Protein AF-A0AAN5CLU7-F1 (afdb_monomer_lite)

Radius of gyration: 22.2 Å; chains: 1; bounding box: 54×40×62 Å

Secondary structure (DSSP, 8-state):
--HHHHHHHHHHHHHHHHHHHHHHGGGTSPPHHHHHHHHHHHHHHH---S--------SS-TTTTTT--HHHHIIIIIIHHHHHHHHHHHHHHHHHHHHHHHHGGGS-HHHHHHHHHHHHHHHHHHHHHHHHHHHHHHHHHHHHHH----HHHHHHHHHHHHT-TTT-

InterPro domains:
  IPR019428 7TM GPCR, serpentine receptor class r (Str) [PF10326] (3-167)

Foldseek 3Di:
DDPVVVVCVVVVVVVVVVVVCVVCVLLFDFDPQVQVVQQVVCCVVVVDPDDDGDTGADPPCCVNRVNRHCVVVLVPVQVVVLVVLCVVVVVVLVVLVVVLVVVPPPDDPVVNVVVVVVSVVVCCVSVVLNVLVVLLSVLVSCCSVVVDDCVVVVVVSVVSCVVRPVND

pLDDT: mean 87.33, std 6.12, range [52.91, 96.38]

Structure (mmCIF, N/CA/C/O backbone):
data_AF-A0AAN5CLU7-F1
#
_entry.id   AF-A0AAN5CLU7-F1
#
loop_
_atom_site.group_PDB
_atom_site.id
_atom_site.type_symbol
_atom_site.label_atom_id
_atom_site.label_alt_id
_atom_site.label_comp_id
_atom_site.label_asym_id
_atom_site.label_entity_id
_atom_site.label_seq_id
_atom_site.pdbx_PDB_ins_code
_atom_site.Cartn_x
_atom_site.Cartn_y
_atom_site.Cartn_z
_atom_site.occupancy
_atom_site.B_iso_or_equiv
_atom_site.auth_seq_id
_atom_site.auth_comp_id
_atom_site.auth_asym_id
_atom_site.auth_atom_id
_atom_site.pdbx_PDB_model_num
ATOM 1 N N . TRP A 1 1 ? -16.741 -20.132 21.528 1.00 80.88 1 TRP A N 1
ATOM 2 C CA . TRP A 1 1 ? -16.008 -20.620 20.335 1.00 80.88 1 TRP A CA 1
ATOM 3 C C . TRP A 1 1 ? -14.852 -21.494 20.792 1.00 80.88 1 TRP A C 1
ATOM 5 O O . TRP A 1 1 ? -14.206 -21.100 21.756 1.00 80.88 1 TRP A O 1
ATOM 15 N N . SER A 1 2 ? -14.600 -22.648 20.161 1.00 96.38 2 SER A N 1
ATOM 16 C CA . SER A 1 2 ? -13.451 -23.493 20.528 1.00 96.38 2 SER A CA 1
ATOM 17 C C . SER A 1 2 ? -12.128 -22.813 20.156 1.00 96.38 2 SER A C 1
ATOM 19 O O . SER A 1 2 ? -12.084 -22.014 19.217 1.00 96.38 2 SER A O 1
ATOM 21 N N . ASN A 1 3 ? -11.051 -23.126 20.881 1.00 95.31 3 ASN A N 1
ATOM 22 C CA . ASN A 1 3 ? -9.724 -22.554 20.624 1.00 95.31 3 ASN A CA 1
ATOM 23 C C . ASN A 1 3 ? -9.247 -22.834 19.190 1.00 95.31 3 ASN A C 1
ATOM 25 O O . ASN A 1 3 ? -8.706 -21.940 18.546 1.00 95.31 3 ASN A O 1
ATOM 29 N N . SER A 1 4 ? -9.563 -24.009 18.639 1.00 92.94 4 SER A N 1
ATOM 30 C CA . SER A 1 4 ? -9.263 -24.353 17.244 1.00 92.94 4 SER A CA 1
ATOM 31 C C . SER A 1 4 ? -9.967 -23.431 16.244 1.00 92.94 4 SER A C 1
ATOM 33 O O . SER A 1 4 ? -9.352 -23.005 15.275 1.00 92.94 4 SER A O 1
ATOM 35 N N . LYS A 1 5 ? -11.234 -23.057 16.488 1.00 94.19 5 LYS A N 1
ATOM 36 C CA . LYS A 1 5 ? -11.971 -22.134 15.603 1.00 94.19 5 LYS A CA 1
ATOM 37 C C . LYS A 1 5 ? -11.370 -20.730 15.620 1.00 94.19 5 LYS A C 1
ATOM 39 O O . LYS A 1 5 ? -11.241 -20.120 14.565 1.00 94.19 5 LYS A O 1
ATOM 44 N N . LYS A 1 6 ? -10.967 -20.244 16.801 1.00 91.00 6 LYS A N 1
ATOM 45 C CA . LYS A 1 6 ? -10.264 -18.957 16.938 1.00 91.00 6 LYS A CA 1
ATOM 46 C C . LYS A 1 6 ? -8.965 -18.962 16.134 1.00 91.00 6 LYS A C 1
ATOM 48 O O . LYS A 1 6 ? -8.740 -18.045 15.358 1.00 91.00 6 LYS A O 1
ATOM 53 N N . LEU A 1 7 ? -8.168 -20.022 16.279 1.00 93.38 7 LEU A N 1
ATOM 54 C CA . LEU A 1 7 ? -6.884 -20.157 15.596 1.00 93.38 7 LEU A CA 1
ATOM 55 C C . LEU A 1 7 ? -7.063 -20.175 14.073 1.00 93.38 7 LEU A C 1
ATOM 57 O O . LEU A 1 7 ? -6.453 -19.367 13.383 1.00 93.38 7 LEU A O 1
ATOM 61 N N . VAL A 1 8 ? -7.967 -21.010 13.552 1.00 94.81 8 VAL A N 1
ATOM 62 C CA . VAL A 1 8 ? -8.244 -21.078 12.105 1.00 94.81 8 VAL A CA 1
ATOM 63 C C . VAL A 1 8 ? -8.628 -19.709 11.542 1.00 94.81 8 VAL A C 1
ATOM 65 O O . VAL A 1 8 ? -8.154 -19.328 10.478 1.00 94.81 8 VAL A O 1
ATOM 68 N N . ILE A 1 9 ? -9.440 -18.939 12.262 1.00 91.81 9 ILE A N 1
ATOM 69 C CA . ILE A 1 9 ? -9.926 -17.644 11.773 1.00 91.81 9 ILE A CA 1
ATOM 70 C C . ILE A 1 9 ? -8.854 -16.560 11.863 1.00 91.81 9 ILE A C 1
ATOM 72 O O . ILE A 1 9 ? -8.766 -15.727 10.965 1.00 91.81 9 ILE A O 1
ATOM 76 N N . SER A 1 10 ? -7.985 -16.612 12.873 1.00 85.00 10 SER A N 1
ATOM 77 C CA . SER A 1 10 ? -6.819 -15.729 12.955 1.00 85.00 10 SER A CA 1
ATOM 78 C C . SER A 1 10 ? -5.804 -15.979 11.833 1.00 85.00 10 SER A C 1
ATOM 80 O O . SER A 1 10 ? -5.214 -15.021 11.344 1.00 85.00 10 SER A O 1
ATOM 82 N N . PHE A 1 11 ? -5.619 -17.231 11.394 1.00 91.38 11 PHE A N 1
ATOM 83 C CA . PHE A 1 11 ? -4.683 -17.575 10.312 1.00 91.38 11 PHE A CA 1
ATOM 84 C C . PHE A 1 11 ? -5.291 -17.510 8.907 1.00 91.38 11 PHE A C 1
ATOM 86 O O . PHE A 1 11 ? -4.550 -17.363 7.937 1.00 91.38 11 PHE A O 1
ATOM 93 N N . MET A 1 12 ? -6.620 -17.555 8.778 1.00 90.44 12 MET A N 1
ATOM 94 C CA . MET A 1 12 ? -7.295 -17.484 7.480 1.00 90.44 12 MET A CA 1
ATOM 95 C C . MET A 1 12 ? -6.899 -16.221 6.708 1.00 90.44 12 MET A C 1
ATOM 97 O O . MET A 1 12 ? -6.563 -16.310 5.531 1.00 90.44 12 MET A O 1
ATOM 101 N N . PHE A 1 13 ? -6.896 -15.057 7.362 1.00 82.25 13 PHE A N 1
ATOM 102 C CA . PHE A 1 13 ? -6.575 -13.798 6.692 1.00 82.25 13 PHE A CA 1
ATOM 103 C C . PHE A 1 13 ? -5.116 -13.745 6.190 1.00 82.25 13 PHE A C 1
ATOM 105 O O . PHE A 1 13 ? -4.931 -13.513 4.996 1.00 82.25 13 PHE A O 1
ATOM 112 N N . PRO A 1 14 ? -4.079 -14.038 7.006 1.00 84.31 14 PRO A N 1
ATOM 113 C CA . PRO A 1 14 ? -2.706 -14.160 6.514 1.00 84.31 14 PRO A CA 1
ATOM 114 C C . PRO A 1 14 ? -2.538 -15.168 5.372 1.00 84.31 14 PRO A C 1
ATOM 116 O O . PRO A 1 14 ? -1.846 -14.864 4.405 1.00 84.31 14 PRO A O 1
ATOM 119 N N . CYS A 1 15 ? -3.182 -16.339 5.443 1.00 89.31 15 CYS A N 1
ATOM 120 C CA . CYS A 1 15 ? -3.090 -17.349 4.385 1.00 89.31 15 CYS A CA 1
ATOM 121 C C . CYS A 1 15 ? -3.712 -16.871 3.068 1.00 89.31 15 CYS A C 1
ATOM 123 O O . CYS A 1 15 ? -3.116 -17.068 2.012 1.00 89.31 15 CYS A O 1
ATOM 125 N N . VAL A 1 16 ? -4.877 -16.218 3.121 1.00 87.81 16 VAL A N 1
ATOM 126 C CA . VAL A 1 16 ? -5.514 -15.628 1.933 1.00 87.81 16 VAL A CA 1
ATOM 127 C C . VAL A 1 16 ? -4.635 -14.523 1.353 1.00 87.81 16 VAL A C 1
ATOM 129 O O . VAL A 1 16 ? -4.389 -14.518 0.150 1.00 87.81 16 VAL A O 1
ATOM 132 N N . SER A 1 17 ? -4.102 -13.636 2.193 1.00 81.31 17 SER A N 1
ATOM 133 C CA . SER A 1 17 ? -3.190 -12.573 1.758 1.00 81.31 17 SER A CA 1
ATOM 134 C C . SER A 1 17 ? -1.916 -13.131 1.124 1.00 81.31 17 SER A C 1
ATOM 136 O O . SER A 1 17 ? -1.496 -12.641 0.080 1.00 81.31 17 SER A O 1
ATOM 138 N N . PHE A 1 18 ? -1.330 -14.183 1.704 1.00 86.19 18 PHE A N 1
ATOM 139 C CA . PHE A 1 18 ? -0.165 -14.866 1.142 1.00 86.19 18 PHE A CA 1
ATOM 140 C C . PHE A 1 18 ? -0.485 -15.507 -0.209 1.00 86.19 18 PHE A C 1
ATOM 142 O O . PHE A 1 18 ? 0.272 -15.338 -1.160 1.00 86.19 18 PHE A O 1
ATOM 149 N N . PHE A 1 19 ? -1.624 -16.195 -0.316 1.00 89.56 19 PHE A N 1
ATOM 150 C CA . PHE A 1 19 ? -2.057 -16.807 -1.567 1.00 89.56 19 PHE A CA 1
ATOM 151 C C . PHE A 1 19 ? -2.239 -15.749 -2.662 1.00 89.56 19 PHE A C 1
ATOM 153 O O . PHE A 1 19 ? -1.612 -15.853 -3.714 1.00 89.56 19 PHE A O 1
ATOM 160 N N . VAL A 1 20 ? -2.990 -14.683 -2.374 1.00 85.56 20 VAL A N 1
ATOM 161 C CA . VAL A 1 20 ? -3.206 -13.560 -3.298 1.00 85.56 20 VAL A CA 1
ATOM 162 C C . VAL A 1 20 ? -1.876 -12.909 -3.691 1.00 85.56 20 VAL A C 1
ATOM 164 O O . VAL A 1 20 ? -1.631 -12.675 -4.873 1.00 85.56 20 VAL A O 1
ATOM 167 N N . ALA A 1 21 ? -0.982 -12.646 -2.734 1.00 83.19 21 ALA A N 1
ATOM 168 C CA . ALA A 1 21 ? 0.346 -12.098 -3.011 1.00 83.19 21 ALA A CA 1
ATOM 169 C C . ALA A 1 21 ? 1.177 -13.022 -3.915 1.00 83.19 21 ALA A C 1
ATOM 171 O O . ALA A 1 21 ? 1.772 -12.547 -4.878 1.00 83.19 21 ALA A O 1
ATOM 172 N N . SER A 1 22 ? 1.170 -14.333 -3.655 1.00 85.56 22 SER A N 1
ATOM 173 C CA . SER A 1 22 ? 1.928 -15.311 -4.441 1.00 85.56 22 SER A CA 1
ATOM 174 C C . SER A 1 22 ? 1.442 -15.405 -5.889 1.00 85.56 22 SER A C 1
ATOM 176 O O . SER A 1 22 ? 2.262 -15.481 -6.802 1.00 85.56 22 SER A O 1
ATOM 178 N N . THR A 1 23 ? 0.126 -15.324 -6.119 1.00 85.94 23 THR A N 1
ATOM 179 C CA . THR A 1 23 ? -0.442 -15.389 -7.472 1.00 85.94 23 THR A CA 1
ATOM 180 C C . THR A 1 23 ? -0.163 -14.129 -8.279 1.00 85.94 23 THR A C 1
ATOM 182 O O . THR A 1 23 ? 0.018 -14.213 -9.488 1.00 85.94 23 THR A O 1
ATOM 185 N N . SER A 1 24 ? -0.076 -12.969 -7.629 1.00 82.94 24 SER A N 1
ATOM 186 C CA . SER A 1 24 ? 0.187 -11.708 -8.334 1.00 82.94 24 SER A CA 1
ATOM 187 C C . SER A 1 24 ? 1.662 -11.333 -8.380 1.00 82.94 24 SER A C 1
ATOM 189 O O . SER A 1 24 ? 2.016 -10.340 -9.007 1.00 82.94 24 SER A O 1
ATOM 191 N N . PHE A 1 25 ? 2.544 -12.111 -7.751 1.00 81.94 25 PHE A N 1
ATOM 192 C CA . PHE A 1 25 ? 3.983 -11.862 -7.791 1.00 81.94 25 PHE A CA 1
ATOM 193 C C . PHE A 1 25 ? 4.527 -11.907 -9.230 1.00 81.94 25 PHE A C 1
ATOM 195 O O . PHE A 1 25 ? 5.443 -11.167 -9.573 1.00 81.94 25 PHE A O 1
ATOM 202 N N . GLN A 1 26 ? 3.903 -12.702 -10.107 1.00 82.44 26 GLN A N 1
ATOM 203 C CA . GLN A 1 26 ? 4.244 -12.758 -11.533 1.00 82.44 26 GLN A CA 1
ATOM 204 C C . GLN A 1 26 ? 3.991 -11.439 -12.280 1.00 82.44 26 GLN A C 1
ATOM 206 O O . GLN A 1 26 ? 4.678 -11.167 -13.260 1.00 82.44 26 GLN A O 1
ATOM 211 N N . GLU A 1 27 ? 3.062 -10.604 -11.805 1.00 81.06 27 GLU A N 1
ATOM 212 C CA . GLU A 1 27 ? 2.768 -9.292 -12.400 1.00 81.06 27 GLU A CA 1
ATOM 213 C C . GLU A 1 27 ? 3.867 -8.255 -12.114 1.00 81.06 27 GLU A C 1
ATOM 215 O O . GLU A 1 27 ? 3.941 -7.232 -12.791 1.00 81.06 27 GLU A O 1
ATOM 220 N N . ILE A 1 28 ? 4.725 -8.511 -11.117 1.00 81.12 28 ILE A N 1
ATOM 221 C CA . ILE A 1 28 ? 5.819 -7.612 -10.714 1.00 81.12 28 ILE A CA 1
ATOM 222 C C . ILE A 1 28 ? 7.084 -7.865 -11.546 1.00 81.12 28 ILE A C 1
ATOM 224 O O . ILE A 1 28 ? 7.912 -6.964 -11.696 1.00 81.12 28 ILE A O 1
ATOM 228 N N . PHE A 1 29 ? 7.237 -9.069 -12.108 1.00 89.31 29 PHE A N 1
ATOM 229 C CA . PHE A 1 29 ? 8.378 -9.376 -12.962 1.00 89.31 29 PHE A CA 1
ATOM 230 C C . PHE A 1 29 ? 8.157 -8.841 -14.380 1.00 89.31 29 PHE A C 1
ATOM 232 O O . PHE A 1 29 ? 7.205 -9.268 -15.054 1.00 89.31 29 PHE A O 1
ATOM 239 N N . PRO A 1 30 ? 9.040 -7.947 -14.856 1.00 92.19 30 PRO A N 1
ATOM 240 C CA . PRO A 1 30 ? 8.981 -7.472 -16.227 1.00 92.19 30 PRO A CA 1
ATOM 241 C C . PRO A 1 30 ? 9.222 -8.631 -17.207 1.00 92.19 30 PRO A C 1
ATOM 243 O O . PRO A 1 30 ? 9.869 -9.631 -16.885 1.00 92.19 30 PRO A O 1
ATOM 246 N N . SER A 1 31 ? 8.689 -8.519 -18.423 1.00 93.88 31 SER A N 1
ATOM 247 C CA . SER A 1 31 ? 9.180 -9.321 -19.550 1.00 93.88 31 SER A CA 1
ATOM 248 C C . SER A 1 31 ? 10.656 -8.989 -19.822 1.00 93.88 31 SER A C 1
ATOM 250 O O . SER A 1 31 ? 11.112 -7.903 -19.478 1.00 93.88 31 SER A O 1
ATOM 252 N N . LYS A 1 32 ? 11.399 -9.880 -20.493 1.00 94.25 32 LYS A N 1
ATOM 253 C CA . LYS A 1 32 ? 12.815 -9.629 -20.829 1.00 94.25 32 LYS A CA 1
ATOM 254 C C . LYS A 1 32 ? 13.013 -8.340 -21.637 1.00 94.25 32 LYS A C 1
ATOM 256 O O . LYS A 1 32 ? 13.905 -7.557 -21.349 1.00 94.25 32 LYS A O 1
ATOM 261 N N . GLU A 1 33 ? 12.139 -8.091 -22.611 1.00 94.06 33 GLU A N 1
ATOM 262 C CA . GLU A 1 33 ? 12.190 -6.879 -23.441 1.00 94.06 33 GLU A CA 1
ATOM 263 C C . GLU A 1 33 ? 11.953 -5.613 -22.609 1.00 94.06 33 GLU A C 1
ATOM 265 O O . GLU A 1 33 ? 12.626 -4.597 -22.785 1.00 94.06 33 GLU A O 1
ATOM 270 N N . PHE A 1 34 ? 11.005 -5.664 -21.669 1.00 94.06 34 PHE A N 1
ATOM 271 C CA . PHE A 1 34 ? 10.728 -4.529 -20.800 1.00 94.06 34 PHE A CA 1
ATOM 272 C C . PHE A 1 34 ? 11.813 -4.344 -19.725 1.00 94.06 34 PHE A C 1
ATOM 274 O O . PHE A 1 34 ? 12.157 -3.211 -19.385 1.00 94.06 34 PHE A O 1
ATOM 281 N N . GLU A 1 35 ? 12.404 -5.437 -19.243 1.00 94.81 35 GLU A N 1
ATOM 282 C CA . GLU A 1 35 ? 13.540 -5.445 -18.321 1.00 94.81 35 GLU A CA 1
ATOM 283 C C . GLU A 1 35 ? 14.753 -4.724 -18.919 1.00 94.81 35 GLU A C 1
ATOM 285 O O . GLU A 1 35 ? 15.356 -3.890 -18.244 1.00 94.81 35 GLU A O 1
ATOM 290 N N . GLU A 1 36 ? 15.069 -4.955 -20.196 1.00 94.25 36 GLU A N 1
ATOM 291 C CA . GLU A 1 36 ? 16.152 -4.253 -20.900 1.00 94.25 36 GLU A CA 1
ATOM 292 C C . GLU A 1 36 ? 15.909 -2.737 -20.954 1.00 94.25 36 GLU A C 1
ATOM 294 O O . GLU A 1 36 ? 16.820 -1.941 -20.702 1.00 94.25 36 GLU A O 1
ATOM 299 N N . ILE A 1 37 ? 14.665 -2.318 -21.214 1.00 93.19 37 ILE A N 1
ATOM 300 C CA . ILE A 1 37 ? 14.281 -0.900 -21.236 1.00 93.19 37 ILE A CA 1
ATOM 301 C C . ILE A 1 37 ? 14.416 -0.283 -19.841 1.00 93.19 37 ILE A C 1
ATOM 303 O O . ILE A 1 37 ? 14.997 0.796 -19.706 1.00 93.19 37 ILE A O 1
ATOM 307 N N . MET A 1 38 ? 13.908 -0.954 -18.804 1.00 92.62 38 MET A N 1
ATOM 308 C CA . MET A 1 38 ? 14.037 -0.484 -17.422 1.00 92.62 38 MET A CA 1
ATOM 309 C C . MET A 1 38 ? 15.495 -0.427 -16.971 1.00 92.62 38 MET A C 1
ATOM 311 O O . MET A 1 38 ? 15.887 0.539 -16.324 1.00 92.62 38 MET A O 1
ATOM 315 N N . THR A 1 39 ? 16.306 -1.414 -17.351 1.00 94.31 39 THR A N 1
ATOM 316 C CA . THR A 1 39 ? 17.737 -1.458 -17.030 1.00 94.31 39 THR A CA 1
ATOM 317 C C . THR A 1 39 ? 18.459 -0.295 -17.686 1.00 94.31 39 THR A C 1
ATOM 319 O O . THR A 1 39 ? 19.209 0.411 -17.017 1.00 94.31 39 THR A O 1
ATOM 322 N N . ARG A 1 40 ? 18.189 -0.026 -18.969 1.00 93.88 40 ARG A N 1
ATOM 323 C CA . ARG A 1 40 ? 18.756 1.133 -19.667 1.00 93.88 40 ARG A CA 1
ATOM 324 C C . ARG A 1 40 ? 18.370 2.446 -18.984 1.00 93.88 40 ARG A C 1
ATOM 326 O O . ARG A 1 40 ? 19.256 3.239 -18.693 1.00 93.88 40 ARG A O 1
ATOM 333 N N . MET A 1 41 ? 17.087 2.643 -18.666 1.00 90.81 41 MET A N 1
ATOM 334 C CA . MET A 1 41 ? 16.629 3.847 -17.955 1.00 90.81 41 MET A CA 1
ATOM 335 C C . MET A 1 41 ? 17.292 3.980 -16.580 1.00 90.81 41 MET A C 1
ATOM 337 O O . MET A 1 41 ? 17.738 5.062 -16.218 1.00 90.81 41 MET A O 1
ATOM 341 N N . ALA A 1 42 ? 17.413 2.887 -15.824 1.00 91.38 42 ALA A N 1
ATOM 342 C CA . ALA A 1 42 ? 18.084 2.900 -14.529 1.00 9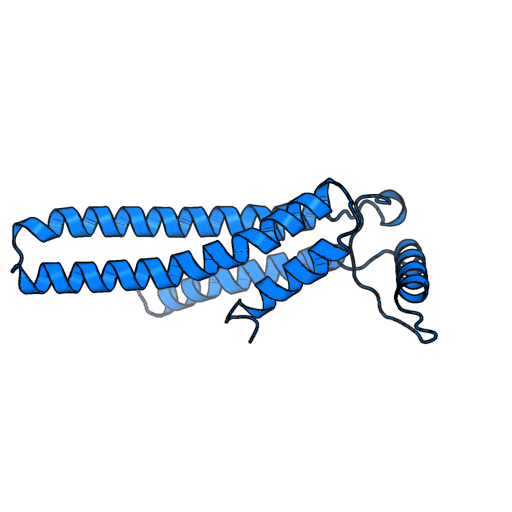1.38 42 ALA A CA 1
ATOM 343 C C . ALA A 1 42 ? 19.573 3.265 -14.663 1.00 91.38 42 ALA A C 1
ATOM 345 O O . ALA A 1 42 ? 20.071 4.075 -13.885 1.00 91.38 42 ALA A O 1
ATOM 346 N N . ARG A 1 43 ? 20.281 2.727 -15.664 1.00 92.94 43 ARG A N 1
ATOM 347 C CA . ARG A 1 43 ? 21.688 3.077 -15.926 1.00 92.94 43 ARG A CA 1
ATOM 348 C C . ARG A 1 43 ? 21.848 4.543 -16.324 1.00 92.94 43 ARG A C 1
ATOM 350 O O . ARG A 1 43 ? 22.744 5.205 -15.811 1.00 92.94 43 ARG A O 1
ATOM 357 N N . GLU A 1 44 ? 20.966 5.056 -17.180 1.00 91.88 44 GLU A N 1
ATOM 358 C CA . GLU A 1 44 ? 20.963 6.463 -17.602 1.00 91.88 44 GLU A CA 1
ATOM 359 C C . GLU A 1 44 ? 20.685 7.416 -16.431 1.00 91.88 44 GLU A C 1
ATOM 361 O O . GLU A 1 44 ? 21.381 8.417 -16.277 1.00 91.88 44 GLU A O 1
ATOM 366 N N . VAL A 1 45 ? 19.703 7.095 -15.581 1.00 88.75 45 VAL A N 1
ATOM 367 C CA . VAL A 1 45 ? 19.293 7.947 -14.453 1.00 88.75 45 VAL A CA 1
ATOM 368 C C . VAL A 1 45 ? 20.298 7.901 -13.301 1.00 88.75 45 VAL A C 1
ATOM 370 O O . VAL A 1 45 ? 20.607 8.937 -12.717 1.00 88.75 45 VAL A O 1
ATOM 373 N N . TYR A 1 46 ? 20.807 6.716 -12.954 1.00 89.25 46 TYR A N 1
ATOM 374 C CA . TYR A 1 46 ? 21.665 6.536 -11.778 1.00 89.25 46 TYR A CA 1
ATOM 375 C C . TYR A 1 46 ? 23.166 6.518 -12.094 1.00 89.25 46 TYR A C 1
ATOM 377 O O . TYR A 1 46 ? 23.972 6.498 -11.165 1.00 89.25 46 TYR A O 1
ATOM 385 N N . GLY A 1 47 ? 23.564 6.513 -13.371 1.00 93.38 47 GLY A N 1
ATOM 386 C CA . GLY A 1 47 ? 24.973 6.453 -13.775 1.00 93.38 47 GLY A CA 1
ATOM 387 C C . GLY A 1 47 ? 25.680 5.163 -13.341 1.00 93.38 47 GLY A C 1
ATOM 388 O O . GLY A 1 47 ? 26.876 5.182 -13.056 1.00 93.38 47 GLY A O 1
ATOM 389 N N . ILE A 1 48 ? 24.942 4.054 -13.227 1.00 93.62 48 ILE A N 1
ATOM 390 C CA . ILE A 1 48 ? 25.470 2.762 -12.767 1.00 93.62 48 ILE A CA 1
ATOM 391 C C . ILE A 1 48 ? 25.954 1.955 -13.977 1.00 93.62 48 ILE A C 1
ATOM 393 O O . ILE A 1 48 ? 25.167 1.663 -14.871 1.00 93.62 48 ILE A O 1
ATOM 397 N N . ASP A 1 49 ? 27.227 1.552 -13.978 1.00 91.50 49 ASP A N 1
ATOM 398 C CA . ASP A 1 49 ? 27.852 0.789 -15.079 1.00 91.50 49 ASP A CA 1
ATOM 399 C C . ASP A 1 49 ? 27.857 -0.739 -14.848 1.00 91.50 49 ASP A C 1
ATOM 401 O O . ASP A 1 49 ? 28.375 -1.523 -15.638 1.00 91.50 49 ASP A O 1
ATOM 405 N N . HIS A 1 50 ? 27.285 -1.196 -13.733 1.00 90.62 50 HIS A N 1
ATOM 406 C CA . HIS A 1 50 ? 27.196 -2.615 -13.383 1.00 90.62 50 HIS A CA 1
ATOM 407 C C . HIS A 1 50 ? 25.818 -3.207 -13.720 1.00 90.62 50 HIS A C 1
ATOM 409 O O . HIS A 1 50 ? 24.880 -2.500 -14.105 1.00 90.62 50 HIS A O 1
ATOM 415 N N . ASP A 1 51 ? 25.686 -4.528 -13.595 1.00 91.12 51 ASP A N 1
ATOM 416 C CA . ASP A 1 51 ? 24.396 -5.201 -13.735 1.00 91.12 51 ASP A CA 1
ATOM 417 C C . ASP A 1 51 ? 23.452 -4.782 -12.606 1.00 91.12 51 ASP A C 1
ATOM 419 O O . ASP A 1 51 ? 23.750 -4.937 -11.420 1.00 91.12 51 ASP A O 1
ATOM 423 N N . VAL A 1 52 ? 22.307 -4.219 -12.995 1.00 90.94 52 VAL A N 1
ATOM 424 C CA . VAL A 1 52 ? 21.249 -3.775 -12.088 1.00 90.94 52 VAL A CA 1
ATOM 425 C C . VAL A 1 52 ? 20.060 -4.691 -12.297 1.00 90.94 52 VAL A C 1
ATOM 427 O O . VAL A 1 52 ? 19.597 -4.862 -13.420 1.00 90.94 52 VAL A O 1
ATOM 430 N N . ILE A 1 53 ? 19.549 -5.257 -11.208 1.00 90.06 53 ILE A N 1
ATOM 431 C CA . ILE A 1 53 ? 18.295 -6.003 -11.241 1.00 90.06 53 ILE A CA 1
ATOM 432 C C . ILE A 1 53 ? 17.168 -4.998 -11.032 1.00 90.06 53 ILE A C 1
ATOM 434 O O . ILE A 1 53 ? 17.088 -4.350 -9.986 1.00 90.06 53 ILE A O 1
ATOM 438 N N . VAL A 1 54 ? 16.311 -4.858 -12.038 1.00 89.62 54 VAL A N 1
ATOM 439 C CA . VAL A 1 54 ? 15.198 -3.910 -12.029 1.00 89.62 54 VAL A CA 1
ATOM 440 C C . VAL A 1 54 ? 13.874 -4.651 -11.875 1.00 89.62 54 VAL A C 1
ATOM 442 O O . VAL A 1 54 ? 13.573 -5.600 -12.594 1.00 89.62 54 VAL A O 1
ATOM 445 N N . PHE A 1 55 ? 13.054 -4.194 -10.934 1.00 87.69 55 PHE A N 1
ATOM 446 C CA . PHE A 1 55 ? 11.696 -4.686 -10.725 1.00 87.69 55 PHE A CA 1
ATOM 447 C C . PHE A 1 55 ? 10.725 -3.537 -10.945 1.00 87.69 55 PHE A C 1
ATOM 449 O O . PHE A 1 55 ? 10.976 -2.419 -10.490 1.00 87.69 55 PHE A O 1
ATOM 456 N N . GLY A 1 56 ? 9.615 -3.791 -11.630 1.00 85.12 56 GLY A N 1
ATOM 457 C CA . GLY A 1 56 ? 8.673 -2.725 -11.931 1.00 85.12 56 GLY A CA 1
ATOM 458 C C . GLY A 1 56 ? 7.579 -3.131 -12.901 1.00 85.12 56 GLY A C 1
ATOM 459 O O . GLY A 1 56 ? 7.716 -4.064 -13.687 1.00 85.12 56 GLY A O 1
ATOM 460 N N . GLY A 1 57 ? 6.477 -2.390 -12.835 1.00 86.94 57 GLY A N 1
ATOM 461 C CA . GLY A 1 57 ? 5.384 -2.470 -13.794 1.00 86.94 57 GLY A CA 1
ATOM 462 C C . GLY A 1 57 ? 5.349 -1.233 -14.682 1.00 86.94 57 GLY A C 1
ATOM 463 O O . GLY A 1 57 ? 5.893 -0.184 -14.342 1.00 86.94 57 GLY A O 1
ATOM 464 N N . THR A 1 58 ? 4.654 -1.338 -15.810 1.00 87.38 58 THR A N 1
ATOM 465 C CA . THR A 1 58 ? 4.443 -0.214 -16.723 1.00 87.38 58 THR A CA 1
ATOM 466 C C . THR A 1 58 ? 2.974 0.044 -16.963 1.00 87.38 58 THR A C 1
ATOM 468 O O . THR A 1 58 ? 2.117 -0.830 -16.852 1.00 87.38 58 THR A O 1
ATOM 471 N N . MET A 1 59 ? 2.692 1.292 -17.292 1.00 85.81 59 MET A N 1
ATOM 472 C CA . MET A 1 59 ? 1.406 1.733 -17.809 1.00 85.81 59 MET A CA 1
ATOM 473 C C . MET A 1 59 ? 1.531 2.199 -19.263 1.00 85.81 59 MET A C 1
ATOM 475 O O . MET A 1 59 ? 0.526 2.274 -19.965 1.00 85.81 59 MET A O 1
ATOM 479 N N . ARG A 1 60 ? 2.756 2.529 -19.701 1.00 85.94 60 ARG A N 1
ATOM 480 C CA . ARG A 1 60 ? 3.070 3.131 -21.003 1.00 85.94 60 ARG A CA 1
ATOM 481 C C . ARG A 1 60 ? 3.348 2.090 -22.077 1.00 85.94 60 ARG A C 1
ATOM 483 O O . ARG A 1 60 ? 3.038 2.320 -23.237 1.00 85.94 60 ARG A O 1
ATOM 490 N N . TYR A 1 61 ? 3.913 0.955 -21.672 1.00 88.81 61 TYR A N 1
ATOM 491 C CA . TYR A 1 61 ? 4.358 -0.105 -22.575 1.00 88.81 61 TYR A CA 1
ATOM 492 C C . TYR A 1 61 ? 3.719 -1.462 -22.229 1.00 88.81 61 TYR A C 1
ATOM 494 O O . TYR A 1 61 ? 4.444 -2.435 -22.022 1.00 88.81 61 TYR A O 1
ATOM 502 N N . PRO A 1 62 ? 2.376 -1.555 -22.121 1.00 90.56 62 PRO A N 1
ATOM 503 C CA . PRO A 1 62 ? 1.716 -2.818 -21.790 1.00 90.56 62 PRO A CA 1
ATOM 504 C C . PRO A 1 62 ? 2.021 -3.910 -22.820 1.00 90.56 62 PRO A C 1
ATOM 506 O O . PRO A 1 62 ? 2.214 -5.060 -22.437 1.00 90.56 62 PRO A O 1
ATOM 509 N N . ASP A 1 63 ? 2.131 -3.550 -24.100 1.00 93.94 63 ASP A N 1
ATOM 510 C CA . ASP A 1 63 ? 2.370 -4.503 -25.189 1.00 93.94 63 ASP A CA 1
ATOM 511 C C . ASP A 1 63 ? 3.746 -5.172 -25.070 1.00 93.94 63 ASP A C 1
ATOM 513 O O . ASP A 1 63 ? 3.868 -6.378 -25.266 1.00 93.94 63 ASP A O 1
ATOM 517 N N . LEU A 1 64 ? 4.761 -4.411 -24.644 1.00 92.81 64 LEU A N 1
ATOM 518 C CA . LEU A 1 64 ? 6.110 -4.932 -24.390 1.00 92.81 64 LEU A CA 1
ATOM 519 C C . LEU A 1 64 ? 6.164 -5.796 -23.127 1.00 92.81 64 LEU A C 1
ATOM 521 O O . LEU A 1 64 ? 7.038 -6.647 -22.997 1.00 92.81 64 LEU A O 1
ATOM 525 N N . ASN A 1 65 ? 5.224 -5.611 -22.197 1.00 93.19 65 ASN A N 1
ATOM 526 C CA . ASN A 1 65 ? 5.164 -6.336 -20.930 1.00 93.19 65 ASN A CA 1
ATOM 527 C C . ASN A 1 65 ? 4.090 -7.442 -20.921 1.00 93.19 65 ASN A C 1
ATOM 529 O O . ASN A 1 65 ? 3.511 -7.734 -19.877 1.00 93.19 65 ASN A O 1
ATOM 533 N N . TYR A 1 66 ? 3.782 -8.042 -22.078 1.00 92.94 66 TYR A N 1
ATOM 534 C CA . TYR A 1 66 ? 2.773 -9.107 -22.223 1.00 92.94 66 TYR A CA 1
ATOM 535 C C . TYR A 1 66 ? 1.391 -8.753 -21.639 1.00 92.94 66 TYR A C 1
ATOM 537 O O . TYR A 1 66 ? 0.705 -9.601 -21.070 1.00 92.94 66 TYR A O 1
ATOM 545 N N . GLY A 1 67 ? 0.986 -7.486 -21.739 1.00 88.94 67 GLY A N 1
ATOM 546 C CA . GLY A 1 67 ? -0.277 -6.982 -21.194 1.00 88.94 67 GLY A CA 1
ATOM 547 C C . GLY A 1 67 ? -0.278 -6.758 -19.677 1.00 88.94 67 GLY A C 1
ATOM 548 O O . GLY A 1 67 ? -1.287 -6.295 -19.139 1.00 88.94 67 GLY A O 1
ATOM 549 N N . ARG A 1 68 ? 0.832 -7.030 -18.977 1.00 89.56 68 ARG A N 1
ATOM 550 C CA . ARG A 1 68 ? 0.967 -6.785 -17.535 1.00 89.56 68 ARG A CA 1
ATOM 551 C C . ARG A 1 68 ? 1.073 -5.292 -17.277 1.00 89.56 68 ARG A C 1
ATOM 553 O O . ARG A 1 68 ? 1.958 -4.609 -17.806 1.00 89.56 68 ARG 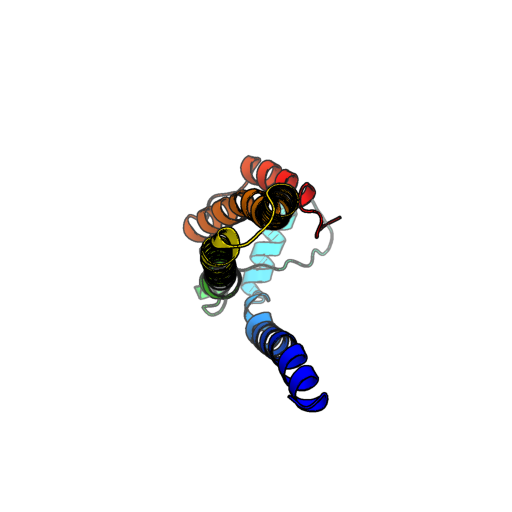A O 1
ATOM 560 N N . THR A 1 69 ? 0.177 -4.782 -16.438 1.00 88.88 69 THR A N 1
ATOM 561 C CA . THR A 1 69 ? 0.082 -3.348 -16.150 1.00 88.88 69 THR A CA 1
ATOM 562 C C . THR A 1 69 ? 0.146 -3.053 -14.668 1.00 88.88 69 THR A C 1
ATOM 564 O O . THR A 1 69 ? -0.392 -3.785 -13.837 1.00 88.88 69 THR A O 1
ATOM 567 N N . LEU A 1 70 ? 0.692 -1.882 -14.336 1.00 88.06 70 LEU A N 1
ATOM 568 C CA . LEU A 1 70 ? 0.660 -1.379 -12.963 1.00 88.06 70 LEU A CA 1
ATOM 569 C C . LEU A 1 70 ? -0.779 -1.114 -12.465 1.00 88.06 70 LEU A C 1
ATOM 571 O O . LEU A 1 70 ? -0.983 -1.007 -11.261 1.00 88.06 70 LEU A O 1
ATOM 575 N N . LYS A 1 71 ? -1.794 -1.059 -13.350 1.00 85.88 71 LYS A N 1
ATOM 576 C CA . LYS A 1 71 ? -3.213 -0.871 -12.972 1.00 85.88 71 LYS A CA 1
ATOM 577 C C . LYS A 1 71 ? -3.694 -1.954 -12.027 1.00 85.88 71 LYS A C 1
ATOM 579 O O . LYS A 1 71 ? -4.353 -1.645 -11.038 1.00 85.88 71 LYS A O 1
ATOM 584 N N . TYR A 1 72 ? -3.382 -3.208 -12.348 1.00 84.31 72 TYR A N 1
ATOM 585 C CA . TYR A 1 72 ? -3.806 -4.342 -11.538 1.00 84.31 72 TYR A CA 1
ATOM 586 C C . TYR A 1 72 ? -3.215 -4.227 -10.132 1.00 84.31 72 TYR A C 1
ATOM 588 O O . TYR A 1 72 ? -3.942 -4.295 -9.142 1.00 84.31 72 TYR A O 1
ATOM 596 N N . PHE A 1 73 ? -1.917 -3.927 -10.052 1.00 84.94 73 PHE A N 1
ATOM 597 C CA . PHE A 1 73 ? -1.242 -3.689 -8.786 1.00 84.94 73 PHE A CA 1
ATOM 598 C C . PHE A 1 73 ? -1.858 -2.507 -8.019 1.00 84.94 73 PHE A C 1
ATOM 600 O O . PHE A 1 73 ? -2.287 -2.661 -6.878 1.00 84.94 73 PHE A O 1
ATOM 607 N N . ALA A 1 74 ? -1.994 -1.341 -8.653 1.00 88.94 74 ALA A N 1
ATOM 608 C CA . ALA A 1 74 ? -2.571 -0.157 -8.024 1.00 88.94 74 ALA A CA 1
ATOM 609 C C . ALA A 1 74 ? -3.994 -0.415 -7.504 1.00 88.94 74 ALA A C 1
ATOM 611 O O . ALA A 1 74 ? -4.330 -0.009 -6.395 1.00 88.94 74 ALA A O 1
ATOM 612 N N . PHE A 1 75 ? -4.826 -1.132 -8.256 1.00 88.56 75 PHE A N 1
ATOM 613 C CA . PHE A 1 75 ? -6.195 -1.411 -7.842 1.00 88.56 75 PHE A CA 1
ATOM 614 C C . PHE A 1 75 ? -6.270 -2.453 -6.719 1.00 88.56 75 PHE A C 1
ATOM 616 O O . PHE A 1 75 ? -6.842 -2.177 -5.665 1.00 88.56 75 PHE A O 1
ATOM 623 N N . PHE A 1 76 ? -5.683 -3.634 -6.918 1.00 85.94 76 PHE A N 1
ATOM 624 C CA . PHE A 1 76 ? -5.845 -4.766 -6.001 1.00 85.94 76 PHE A CA 1
ATOM 625 C C . PHE A 1 76 ? -4.927 -4.715 -4.780 1.00 85.94 76 PHE A C 1
ATOM 627 O O . PHE A 1 76 ? -5.295 -5.256 -3.740 1.00 85.94 76 PHE A O 1
ATOM 634 N N . TYR A 1 77 ? -3.770 -4.055 -4.880 1.00 84.81 77 TYR A N 1
ATOM 635 C CA . TYR A 1 77 ? -2.783 -3.988 -3.796 1.00 84.81 77 TYR A CA 1
ATOM 636 C C . TYR A 1 77 ? -2.734 -2.638 -3.092 1.00 84.81 77 TYR A C 1
ATOM 638 O O . TYR A 1 77 ? -2.294 -2.582 -1.946 1.00 84.81 77 TYR A O 1
ATOM 646 N N . ALA A 1 78 ? -3.222 -1.568 -3.724 1.00 88.44 78 ALA A N 1
ATOM 647 C CA . ALA A 1 78 ? -3.279 -0.254 -3.094 1.00 88.44 78 ALA A CA 1
ATOM 648 C C . ALA A 1 78 ? -4.729 0.184 -2.834 1.00 88.44 78 ALA A C 1
ATOM 650 O O . ALA A 1 78 ? -5.141 0.252 -1.679 1.00 88.44 78 ALA A O 1
ATOM 651 N N . ILE A 1 79 ? -5.537 0.440 -3.866 1.00 90.00 79 ILE A N 1
ATOM 652 C CA . ILE A 1 79 ? -6.872 1.046 -3.704 1.00 90.00 79 ILE A CA 1
ATOM 653 C C . ILE A 1 79 ? -7.804 0.161 -2.880 1.00 90.00 79 ILE A C 1
ATOM 655 O O . ILE A 1 79 ? -8.394 0.638 -1.907 1.00 90.00 79 ILE A O 1
ATOM 659 N N . LEU A 1 80 ? -7.948 -1.109 -3.258 1.00 88.56 80 LEU A N 1
ATOM 660 C CA . LEU A 1 80 ? -8.885 -2.021 -2.611 1.00 88.56 80 LEU A CA 1
ATOM 661 C C . LEU A 1 80 ? -8.508 -2.257 -1.135 1.00 88.56 80 LEU A C 1
ATOM 663 O O . LEU A 1 80 ? -9.371 -2.036 -0.281 1.00 88.56 80 LEU A O 1
ATOM 667 N N . PRO A 1 81 ? -7.255 -2.617 -0.780 1.00 87.19 81 PRO A N 1
ATOM 668 C CA . PRO A 1 81 ? -6.894 -2.859 0.614 1.00 87.19 81 PRO A CA 1
ATOM 669 C C . PRO A 1 81 ? -6.974 -1.597 1.472 1.00 87.19 81 PRO A C 1
ATOM 671 O O . PRO A 1 81 ? -7.488 -1.670 2.588 1.00 87.19 81 PRO A O 1
ATOM 674 N N . TYR A 1 82 ? -6.544 -0.438 0.955 1.00 88.25 82 TYR A N 1
ATOM 675 C CA . TYR A 1 82 ? -6.670 0.825 1.688 1.00 88.25 82 TYR A CA 1
ATOM 676 C C . TYR A 1 82 ? -8.143 1.175 1.914 1.00 88.25 82 TYR A C 1
ATOM 678 O O . TYR A 1 82 ? -8.547 1.428 3.045 1.00 88.25 82 TYR A O 1
ATOM 686 N N . SER A 1 83 ? -8.987 1.103 0.886 1.00 90.19 83 SER A N 1
ATOM 687 C CA . SER A 1 83 ? -10.418 1.415 1.023 1.00 90.19 83 SER A CA 1
ATOM 688 C C . SER A 1 83 ? -11.114 0.499 2.034 1.00 90.19 83 SER A C 1
ATOM 690 O O . SER A 1 83 ? -11.889 0.969 2.873 1.00 90.19 83 SER A O 1
ATOM 692 N N . LEU A 1 84 ? -10.810 -0.804 1.999 1.00 88.94 84 LEU A N 1
ATOM 693 C CA . LEU A 1 84 ? -11.319 -1.771 2.972 1.00 88.94 84 LEU A CA 1
ATOM 694 C C . LEU A 1 84 ? -10.823 -1.464 4.388 1.00 88.94 84 LEU A C 1
ATOM 696 O O . LEU A 1 84 ? -11.636 -1.438 5.311 1.00 88.94 84 LEU A O 1
ATOM 700 N N . ALA A 1 85 ? -9.533 -1.172 4.569 1.00 87.94 85 ALA A N 1
ATOM 701 C CA . ALA A 1 85 ? -8.975 -0.824 5.873 1.00 87.94 85 ALA A CA 1
ATOM 702 C C . ALA A 1 85 ? -9.653 0.423 6.466 1.00 87.94 85 ALA A C 1
ATOM 704 O O . ALA A 1 85 ? -10.111 0.386 7.610 1.00 87.94 85 ALA A O 1
ATOM 705 N N . TYR A 1 86 ? -9.813 1.490 5.677 1.00 88.19 86 TYR A N 1
ATOM 706 C CA . TYR A 1 86 ? -10.487 2.718 6.119 1.00 88.19 86 TYR A CA 1
ATOM 707 C C . TYR A 1 86 ? -11.961 2.470 6.453 1.00 88.19 86 TYR A C 1
ATOM 709 O O . TYR A 1 86 ? -12.466 2.995 7.445 1.00 88.19 86 TYR A O 1
ATOM 717 N N . THR A 1 87 ? -12.643 1.632 5.669 1.00 91.31 87 THR A N 1
ATOM 718 C CA . THR A 1 87 ? -14.046 1.267 5.913 1.00 91.31 87 THR A CA 1
ATOM 719 C C . THR A 1 87 ? -14.191 0.479 7.212 1.00 91.31 87 THR A C 1
ATOM 721 O O . THR A 1 87 ? -15.055 0.797 8.029 1.00 91.31 87 THR A O 1
ATOM 724 N N . VAL A 1 88 ? -13.325 -0.513 7.445 1.00 89.69 88 VAL A N 1
ATOM 725 C CA . VAL A 1 88 ? -13.320 -1.311 8.680 1.00 89.69 88 VAL A CA 1
ATOM 726 C C . VAL A 1 88 ? -13.026 -0.424 9.886 1.00 89.69 88 VAL A C 1
ATOM 728 O O . VAL A 1 88 ? -13.763 -0.476 10.869 1.00 89.69 88 VAL A O 1
ATOM 731 N N . VAL A 1 89 ? -12.003 0.430 9.817 1.00 89.06 89 VAL A N 1
ATOM 732 C CA . VAL A 1 89 ? -11.663 1.346 10.915 1.00 89.06 89 VAL A CA 1
ATOM 733 C C . VAL A 1 89 ? -12.800 2.332 11.180 1.00 89.06 89 VAL A C 1
ATOM 735 O O . VAL A 1 89 ? -13.213 2.490 12.329 1.00 89.06 89 VAL A O 1
ATOM 738 N N . GLY A 1 90 ? -13.363 2.946 10.138 1.00 90.94 90 GLY A N 1
ATOM 739 C CA . GLY A 1 90 ? -14.505 3.852 10.261 1.00 90.94 90 GLY A CA 1
ATOM 740 C C . GLY A 1 90 ? -15.724 3.167 10.884 1.00 90.94 90 GLY A C 1
ATOM 741 O O . GLY A 1 90 ? -16.349 3.714 11.795 1.00 90.94 90 GLY A O 1
ATOM 742 N N . PHE A 1 91 ? -16.019 1.933 10.468 1.00 93.69 91 PHE A N 1
ATOM 743 C CA . PHE A 1 91 ? -17.093 1.123 11.039 1.00 93.69 91 PHE A CA 1
ATOM 744 C C . PHE A 1 91 ? -16.846 0.777 12.514 1.00 93.69 91 PHE A C 1
ATOM 746 O O . PHE A 1 91 ? -17.762 0.886 13.334 1.00 93.69 91 PHE A O 1
ATOM 753 N N . LEU A 1 92 ? -15.617 0.402 12.880 1.00 89.88 92 LEU A N 1
ATOM 754 C CA . LEU A 1 92 ? -15.244 0.125 14.268 1.00 89.88 92 LEU A CA 1
ATOM 755 C C . LEU A 1 92 ? -15.374 1.377 15.140 1.00 89.88 92 LEU A C 1
ATOM 757 O O . LEU A 1 92 ? -15.988 1.309 16.204 1.00 89.88 92 LEU A O 1
ATOM 761 N N . ILE A 1 93 ? -14.879 2.527 14.675 1.00 89.31 93 ILE A N 1
ATOM 762 C CA . ILE A 1 93 ? -15.030 3.816 15.366 1.00 89.31 93 ILE A CA 1
ATOM 763 C C . ILE A 1 93 ? -16.514 4.139 15.568 1.00 89.31 93 ILE A C 1
ATOM 765 O O . ILE A 1 93 ? -16.920 4.501 16.675 1.00 89.31 93 ILE A O 1
ATOM 769 N N . TYR A 1 94 ? -17.336 3.959 14.531 1.00 91.75 94 TYR A N 1
ATOM 770 C CA . TYR A 1 94 ? -18.782 4.158 14.613 1.00 91.75 94 TYR A CA 1
ATOM 771 C C . TYR A 1 94 ? -19.427 3.254 15.675 1.00 91.75 94 TYR A C 1
ATOM 773 O O . TYR A 1 94 ? -20.163 3.742 16.538 1.00 91.75 94 TYR A O 1
ATOM 781 N N . LYS A 1 95 ? -19.106 1.954 15.674 1.00 90.94 95 LYS A N 1
ATOM 782 C CA . LYS A 1 95 ? -1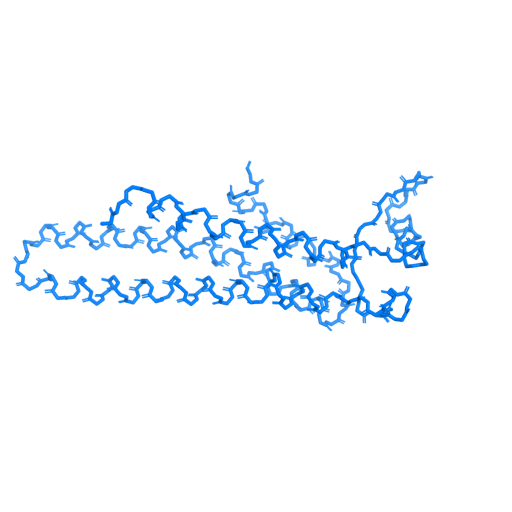9.627 0.985 16.651 1.00 90.94 95 LYS A CA 1
ATOM 783 C C . LYS A 1 95 ? -19.189 1.292 18.079 1.00 90.94 95 LYS A C 1
ATOM 785 O O . LYS A 1 95 ? -20.018 1.236 18.987 1.00 90.94 95 LYS A O 1
ATOM 790 N N . ILE A 1 96 ? -17.925 1.660 18.280 1.00 87.44 96 ILE A N 1
ATOM 791 C CA . ILE A 1 96 ? -17.409 2.060 19.594 1.00 87.44 96 ILE A CA 1
ATOM 792 C C . ILE A 1 96 ? -18.156 3.300 20.089 1.00 87.44 96 ILE A C 1
ATOM 794 O O . ILE A 1 96 ? -18.612 3.329 21.232 1.00 87.44 96 ILE A O 1
ATOM 798 N N . ARG A 1 97 ? -18.357 4.299 19.223 1.00 86.50 97 ARG A N 1
ATOM 799 C CA . ARG A 1 97 ? -19.080 5.524 19.579 1.00 86.50 97 ARG A CA 1
ATOM 800 C C . ARG A 1 97 ? -20.540 5.241 19.947 1.00 86.50 97 ARG A C 1
ATOM 802 O O . ARG A 1 97 ? -21.033 5.790 20.930 1.00 86.50 97 ARG A O 1
ATOM 809 N N . GLN A 1 98 ? -21.205 4.354 19.202 1.00 88.44 98 GLN A N 1
ATOM 810 C CA . GLN A 1 98 ? -22.572 3.909 19.491 1.00 88.44 98 GLN A CA 1
ATOM 811 C C . GLN A 1 98 ? -22.662 3.207 20.857 1.00 88.44 98 GLN A C 1
ATOM 813 O O . GLN A 1 98 ? -23.565 3.494 21.641 1.00 88.44 98 GLN A O 1
ATOM 818 N N . HIS A 1 99 ? -21.721 2.308 21.160 1.00 85.56 99 HIS A N 1
ATOM 819 C CA . HIS A 1 99 ? -21.723 1.550 22.413 1.00 85.56 99 HIS A CA 1
ATOM 820 C C . HIS A 1 99 ? -21.374 2.414 23.632 1.00 85.56 99 HIS A C 1
ATOM 822 O O . HIS A 1 99 ? -21.986 2.270 24.695 1.00 85.56 99 HIS A O 1
ATOM 828 N N . LEU A 1 100 ? -20.438 3.354 23.465 1.00 82.69 100 LEU A N 1
ATOM 829 C CA . LEU A 1 100 ? -20.135 4.360 24.478 1.00 82.69 100 LEU A CA 1
ATOM 830 C C . LEU A 1 100 ? -21.380 5.196 24.776 1.00 82.69 100 LEU A C 1
ATOM 832 O O . LEU A 1 100 ? -21.774 5.256 25.929 1.00 82.69 100 LEU A O 1
ATOM 836 N N . HIS A 1 101 ? -22.075 5.738 23.773 1.00 80.56 101 HIS A N 1
ATOM 837 C CA . HIS A 1 101 ? -23.260 6.575 24.005 1.00 80.56 101 HIS A CA 1
ATOM 838 C C . HIS A 1 101 ? -24.336 5.902 24.884 1.00 80.56 101 HIS A C 1
ATOM 840 O O . HIS A 1 101 ? -24.904 6.545 25.762 1.00 80.56 101 HIS A O 1
ATOM 846 N N . ILE A 1 102 ? -24.591 4.603 24.694 1.00 76.06 102 ILE A N 1
ATOM 847 C CA . ILE A 1 102 ? -25.566 3.842 25.500 1.00 76.06 102 ILE A CA 1
ATOM 848 C C . ILE A 1 102 ? -25.062 3.637 26.938 1.00 76.06 102 ILE A C 1
ATOM 850 O O . ILE A 1 102 ? -25.834 3.713 27.892 1.00 76.06 102 ILE A O 1
ATOM 854 N N . SER A 1 103 ? -23.758 3.413 27.105 1.00 70.88 103 SER A N 1
ATOM 855 C CA . SER A 1 103 ? -23.144 3.129 28.406 1.00 70.88 103 SER A CA 1
ATOM 856 C C . SER A 1 103 ? -23.011 4.366 29.304 1.00 70.88 103 SER A C 1
ATOM 858 O O . SER A 1 103 ? -22.787 4.221 30.499 1.00 70.88 103 SER A O 1
ATOM 860 N N . TRP A 1 104 ? -23.155 5.584 28.771 1.00 69.50 104 TRP A N 1
ATOM 861 C CA . TRP A 1 104 ? -22.958 6.826 29.536 1.00 69.50 104 TRP A CA 1
ATOM 862 C C . TRP A 1 104 ? -24.089 7.144 30.521 1.00 69.50 104 TRP A C 1
ATOM 864 O O . TRP A 1 104 ? -23.882 7.932 31.437 1.00 69.50 104 TRP A O 1
ATOM 874 N N . ILE A 1 105 ? -25.262 6.524 30.371 1.00 72.81 105 ILE A N 1
ATOM 875 C CA . ILE A 1 105 ? -26.464 6.881 31.141 1.00 72.81 105 ILE A CA 1
ATOM 876 C C . ILE A 1 105 ? -26.353 6.481 32.630 1.00 72.81 105 ILE A C 1
ATOM 878 O O . ILE A 1 105 ? -26.949 7.143 33.471 1.00 72.81 105 ILE A O 1
ATOM 882 N N . ASN A 1 106 ? -25.547 5.467 32.981 1.00 79.38 106 ASN A N 1
ATOM 883 C CA . ASN A 1 106 ? -25.489 4.900 34.343 1.00 79.38 106 ASN A CA 1
ATOM 884 C C . ASN A 1 106 ? -24.088 4.915 34.992 1.00 79.38 106 ASN A C 1
ATOM 886 O O . ASN A 1 106 ? -23.842 4.179 35.949 1.00 79.38 106 ASN A O 1
ATOM 890 N N . VAL A 1 107 ? -23.138 5.696 34.471 1.00 82.69 107 VAL A N 1
ATOM 891 C CA . VAL A 1 107 ? -21.719 5.602 34.862 1.00 82.69 107 VAL A CA 1
ATOM 892 C C . VAL A 1 107 ? -21.238 6.876 35.565 1.00 82.69 107 VAL A C 1
ATOM 894 O O . VAL A 1 107 ? -21.584 7.986 35.176 1.00 82.69 107 VAL A O 1
ATOM 897 N N . SER A 1 108 ? -20.402 6.717 36.600 1.00 89.50 108 SER A N 1
ATOM 898 C CA . SER A 1 108 ? -19.763 7.830 37.320 1.00 89.50 108 SER A CA 1
ATOM 899 C C . SER A 1 108 ? -18.970 8.747 36.379 1.00 89.50 108 SER A C 1
ATOM 901 O O . SER A 1 108 ? -18.246 8.277 35.497 1.00 89.50 108 SER A O 1
ATOM 903 N N . GLU A 1 109 ? -19.021 10.058 36.628 1.00 88.94 109 GLU A N 1
ATOM 904 C CA . GLU A 1 109 ? -18.325 11.086 35.842 1.00 88.94 109 GLU A CA 1
ATOM 905 C C . GLU A 1 109 ? -16.815 10.810 35.689 1.00 88.94 109 GLU A C 1
ATOM 907 O O . GLU A 1 109 ? -16.232 11.033 34.623 1.00 88.94 109 GLU A O 1
ATOM 912 N N . LYS A 1 110 ? -16.172 10.252 36.726 1.00 91.06 110 LYS A N 1
ATOM 913 C CA . LYS A 1 110 ? -14.746 9.892 36.685 1.00 91.06 110 LYS A CA 1
ATOM 914 C C . LYS A 1 110 ? -14.460 8.822 35.626 1.00 91.06 110 LYS A C 1
ATOM 916 O O . LYS A 1 110 ? -13.508 8.955 34.856 1.00 91.06 110 LYS A O 1
ATOM 921 N N . THR A 1 111 ? -15.295 7.788 35.558 1.00 88.75 111 THR A N 1
ATOM 922 C CA . THR A 1 111 ? -15.159 6.696 34.585 1.00 88.75 111 THR A CA 1
ATOM 923 C C . THR A 1 111 ? -15.438 7.189 33.168 1.00 88.75 111 THR A C 1
ATOM 925 O O . THR A 1 111 ? -14.718 6.824 32.241 1.00 88.75 111 THR A O 1
ATOM 928 N N . VAL A 1 112 ? -16.412 8.085 33.003 1.00 87.06 112 VAL A N 1
ATOM 929 C CA . VAL A 1 112 ? -16.726 8.717 31.715 1.00 87.06 112 VAL A CA 1
ATOM 930 C C . VAL A 1 112 ? -15.531 9.510 31.167 1.00 87.06 112 VAL A C 1
ATOM 932 O O . VAL A 1 112 ? -15.159 9.350 30.000 1.00 87.06 112 VAL A O 1
ATOM 935 N N . ARG A 1 113 ? -14.868 10.322 32.005 1.00 89.62 113 ARG A N 1
ATOM 936 C CA . ARG A 1 113 ? -13.655 11.061 31.599 1.00 89.62 113 ARG A CA 1
ATOM 937 C C . ARG A 1 113 ? -12.527 10.116 31.179 1.00 89.62 113 ARG A C 1
ATOM 939 O O . ARG A 1 113 ? -11.890 10.351 30.152 1.00 89.62 113 ARG A O 1
ATOM 946 N N . MET A 1 114 ? -12.318 9.032 31.928 1.00 90.56 114 MET A N 1
ATOM 947 C CA . MET A 1 114 ? -11.294 8.032 31.612 1.00 90.56 114 MET A CA 1
ATOM 948 C C . MET A 1 114 ? -11.587 7.304 30.290 1.00 90.56 114 MET A C 1
ATOM 950 O O . MET A 1 114 ? -10.698 7.186 29.448 1.00 90.56 114 MET A O 1
ATOM 954 N N . GLN A 1 115 ? -12.836 6.885 30.057 1.00 88.19 115 GLN A N 1
ATOM 955 C CA . GLN A 1 115 ? -13.250 6.250 28.800 1.00 88.19 115 GLN A CA 1
ATOM 956 C C . GLN A 1 115 ? -13.077 7.182 27.596 1.00 88.19 115 GLN A C 1
ATOM 958 O O . GLN A 1 115 ? -12.632 6.741 26.536 1.00 88.19 115 GLN A O 1
ATOM 963 N N . ARG A 1 116 ? -13.379 8.478 27.751 1.00 87.38 116 ARG A N 1
ATOM 964 C CA . ARG A 1 116 ? -13.179 9.470 26.686 1.00 87.38 116 ARG A CA 1
ATOM 965 C C . ARG A 1 116 ? -11.702 9.637 26.331 1.00 87.38 116 ARG A C 1
ATOM 967 O O . ARG A 1 116 ? -11.379 9.692 25.148 1.00 87.38 116 ARG A O 1
ATOM 974 N N . ALA A 1 117 ? -10.823 9.704 27.331 1.00 91.94 117 ALA A N 1
ATOM 975 C CA . ALA A 1 117 ? -9.382 9.801 27.107 1.00 91.94 117 ALA A CA 1
ATOM 976 C C . ALA A 1 117 ? -8.838 8.550 26.402 1.00 91.94 117 ALA A C 1
ATOM 978 O O . ALA A 1 117 ? -8.113 8.670 25.418 1.00 91.94 117 ALA A O 1
ATOM 979 N N . PHE A 1 118 ? -9.260 7.361 26.844 1.00 90.19 118 PHE A N 1
ATOM 980 C CA . PHE A 1 118 ? -8.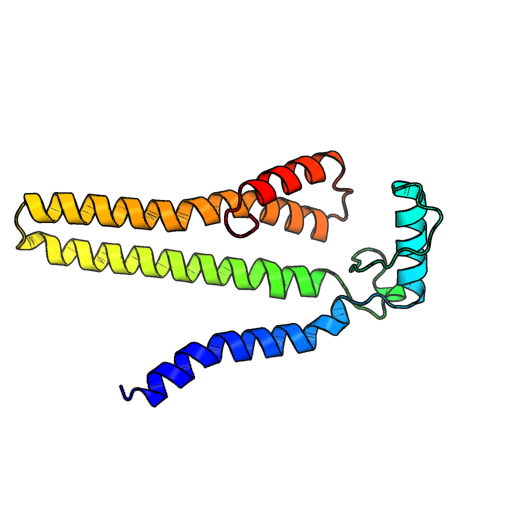892 6.098 26.205 1.00 90.19 118 PHE A CA 1
ATOM 981 C C . PHE A 1 118 ? -9.348 6.042 24.740 1.00 90.19 118 PHE A C 1
ATOM 983 O O . PHE A 1 118 ? -8.549 5.748 23.854 1.00 90.19 118 PHE A O 1
ATOM 990 N N . PHE A 1 119 ? -10.606 6.400 24.466 1.00 88.56 119 PHE A N 1
ATOM 991 C CA . PHE A 1 119 ? -11.134 6.445 23.102 1.00 88.56 119 PHE A CA 1
ATOM 992 C C . PHE A 1 119 ? -10.370 7.435 22.217 1.00 88.56 119 PHE A C 1
ATOM 994 O O . PHE A 1 119 ? -10.033 7.108 21.082 1.00 88.56 119 PHE A O 1
ATOM 1001 N N . LEU A 1 120 ? -10.072 8.631 22.730 1.00 90.31 120 LEU A N 1
ATOM 1002 C CA . LEU A 1 120 ? -9.318 9.641 21.990 1.00 90.31 120 LEU A CA 1
ATOM 1003 C C . LEU A 1 120 ? -7.895 9.165 21.681 1.00 90.31 120 LEU A C 1
ATOM 1005 O O . LEU A 1 120 ? -7.411 9.369 20.571 1.00 90.31 120 LEU A O 1
ATOM 1009 N N . MET A 1 121 ? -7.253 8.479 22.627 1.00 91.75 121 MET A N 1
ATOM 1010 C CA . MET A 1 121 ? -5.928 7.902 22.424 1.00 91.75 121 MET A CA 1
ATOM 1011 C C . MET A 1 121 ? -5.950 6.785 21.377 1.00 91.75 121 MET A C 1
ATOM 1013 O O . MET A 1 121 ? -5.112 6.780 20.480 1.00 91.75 121 MET A O 1
ATOM 1017 N N . GLN A 1 122 ? -6.942 5.895 21.423 1.00 87.75 122 GLN A N 1
ATOM 1018 C CA . GLN A 1 122 ? -7.100 4.836 20.426 1.00 87.75 122 GLN A CA 1
ATOM 1019 C C . GLN A 1 122 ? -7.413 5.401 19.032 1.00 87.75 122 GLN A C 1
ATOM 1021 O O . GLN A 1 122 ? -6.883 4.922 18.026 1.00 87.75 122 GLN A O 1
ATOM 1026 N N . LEU A 1 123 ? -8.230 6.455 18.965 1.00 89.31 123 LEU A N 1
ATOM 1027 C CA . LEU A 1 123 ? -8.517 7.153 17.718 1.00 89.31 123 LEU A CA 1
ATOM 1028 C C . LEU A 1 123 ? -7.257 7.815 17.162 1.00 89.31 123 LEU A C 1
ATOM 1030 O O . LEU A 1 123 ? -6.993 7.666 15.977 1.00 89.31 123 LEU A O 1
ATOM 1034 N N . LEU A 1 124 ? -6.446 8.4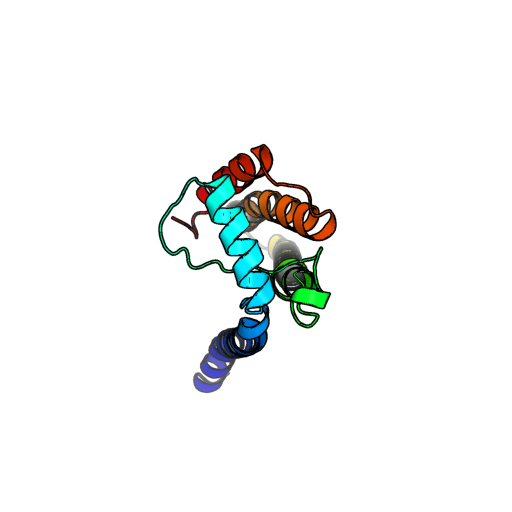67 17.997 1.00 88.88 124 LEU A N 1
ATOM 1035 C CA . LEU A 1 124 ? -5.183 9.068 17.568 1.00 88.88 124 LEU A CA 1
ATOM 1036 C C . LEU A 1 124 ? -4.194 8.008 17.066 1.00 88.88 124 LEU A C 1
ATOM 1038 O O . LEU A 1 124 ? -3.625 8.172 15.992 1.00 88.88 124 LEU A O 1
ATOM 1042 N N . GLN A 1 125 ? -4.041 6.900 17.796 1.00 88.44 125 GLN A N 1
ATOM 1043 C CA . GLN A 1 125 ? -3.160 5.793 17.410 1.00 88.44 125 GLN A CA 1
ATOM 1044 C C . GLN A 1 125 ? -3.552 5.157 16.076 1.00 88.44 125 GLN A C 1
ATOM 1046 O O . GLN A 1 125 ? -2.680 4.708 15.342 1.00 88.44 125 GLN A O 1
ATOM 1051 N N . THR A 1 126 ? -4.846 5.127 15.748 1.00 88.06 126 THR A N 1
ATOM 1052 C CA . THR A 1 126 ? -5.321 4.533 14.490 1.00 88.06 126 THR A CA 1
ATOM 1053 C C . THR A 1 126 ? -5.357 5.560 13.355 1.00 88.06 126 THR A C 1
ATOM 1055 O O . THR A 1 126 ? -4.980 5.258 12.226 1.00 88.06 126 THR A O 1
ATOM 1058 N N . ALA A 1 127 ? -5.796 6.789 13.633 1.00 87.31 127 ALA A N 1
ATOM 1059 C CA . ALA A 1 127 ? -5.962 7.840 12.634 1.00 87.31 127 ALA A CA 1
ATOM 1060 C C . ALA A 1 127 ? -4.634 8.450 12.182 1.00 87.31 127 ALA A C 1
ATOM 1062 O O . ALA A 1 127 ? -4.511 8.806 11.013 1.00 87.31 127 ALA A O 1
ATOM 1063 N N . LEU A 1 128 ? -3.644 8.559 13.073 1.00 88.44 128 LEU A N 1
ATOM 1064 C CA . LEU A 1 128 ? -2.362 9.174 12.742 1.00 88.44 128 LEU A CA 1
ATOM 1065 C C . LEU A 1 128 ? -1.598 8.382 11.659 1.00 88.44 128 LEU A C 1
ATOM 1067 O O . LEU A 1 128 ? -1.252 8.996 10.650 1.00 88.44 128 LEU A O 1
ATOM 1071 N N . PRO A 1 129 ? -1.407 7.049 11.760 1.00 85.88 129 PRO A N 1
ATOM 1072 C CA . PRO A 1 129 ? -0.784 6.274 10.685 1.00 85.88 129 PRO A CA 1
ATOM 1073 C C . PRO A 1 129 ? -1.560 6.353 9.369 1.00 85.88 129 PRO A C 1
ATOM 1075 O O . PRO A 1 129 ? -0.953 6.489 8.311 1.00 85.88 129 PRO A O 1
ATOM 1078 N N . MET A 1 130 ? -2.897 6.329 9.424 1.00 86.88 130 MET A N 1
ATOM 1079 C CA . MET A 1 130 ? -3.733 6.483 8.228 1.00 86.88 130 MET A CA 1
ATOM 1080 C C . MET A 1 130 ? -3.530 7.854 7.569 1.00 86.88 130 MET A C 1
ATOM 1082 O O . MET A 1 130 ? -3.387 7.938 6.354 1.00 86.88 130 MET A O 1
ATOM 1086 N N . ALA A 1 131 ? -3.481 8.936 8.347 1.00 88.56 131 ALA A N 1
ATOM 1087 C CA . ALA A 1 131 ? -3.252 10.277 7.813 1.00 88.56 131 ALA A CA 1
ATOM 1088 C C . ALA A 1 131 ? -1.856 10.415 7.185 1.00 88.56 131 ALA A C 1
ATOM 1090 O O . ALA A 1 131 ? -1.728 10.980 6.100 1.00 88.56 131 ALA A O 1
ATOM 1091 N N . ILE A 1 132 ? -0.827 9.860 7.834 1.00 88.81 132 ILE A N 1
ATOM 1092 C CA . ILE A 1 132 ? 0.551 9.876 7.324 1.00 88.81 132 ILE A CA 1
ATOM 1093 C C . ILE A 1 132 ? 0.651 9.075 6.020 1.00 88.81 132 ILE A C 1
ATOM 1095 O O . ILE A 1 132 ? 1.245 9.559 5.062 1.00 88.81 132 ILE A O 1
ATOM 1099 N N . LEU A 1 133 ? 0.034 7.891 5.950 1.00 87.38 133 LEU A N 1
ATOM 1100 C CA . LEU A 1 133 ? 0.073 7.029 4.762 1.00 87.38 133 LEU A CA 1
ATOM 1101 C C . LEU A 1 133 ? -0.828 7.508 3.616 1.00 87.38 133 LEU A C 1
ATOM 1103 O O . LEU A 1 133 ? -0.591 7.144 2.465 1.00 87.38 133 LEU A O 1
ATOM 1107 N N . TRP A 1 134 ? -1.826 8.351 3.892 1.00 90.06 134 TRP A N 1
ATOM 1108 C CA . TRP A 1 134 ? -2.703 8.897 2.855 1.00 90.06 134 TRP A CA 1
ATOM 1109 C C . TRP A 1 134 ? -1.929 9.706 1.808 1.00 90.06 134 TRP A C 1
ATOM 1111 O O . TRP A 1 134 ? -2.178 9.565 0.613 1.00 90.06 134 TRP A O 1
ATOM 1121 N N . SER A 1 135 ? -0.959 10.521 2.233 1.00 90.25 135 SER A N 1
ATOM 1122 C CA . SER A 1 135 ? -0.167 11.343 1.311 1.00 90.25 135 SER A CA 1
ATOM 1123 C C . SER A 1 135 ? 0.644 10.511 0.301 1.00 90.25 135 SER A C 1
ATOM 1125 O O . SER A 1 135 ? 0.394 10.673 -0.900 1.00 90.25 135 SER A O 1
ATOM 1127 N N . PRO A 1 136 ? 1.542 9.587 0.711 1.00 89.75 136 PRO A N 1
ATOM 1128 C CA . PRO A 1 136 ? 2.280 8.759 -0.236 1.00 89.75 136 PRO A CA 1
ATOM 1129 C C . PRO A 1 136 ? 1.333 7.907 -1.086 1.00 89.75 136 PRO A C 1
ATOM 1131 O O . PRO A 1 136 ? 1.545 7.792 -2.290 1.00 89.75 136 PRO A O 1
ATOM 1134 N N . PHE A 1 137 ? 0.235 7.403 -0.513 1.00 90.44 137 PHE A N 1
ATOM 1135 C CA . PHE A 1 137 ? -0.787 6.689 -1.274 1.00 90.44 137 PHE A CA 1
ATOM 1136 C C . PHE A 1 137 ? -1.373 7.543 -2.411 1.00 90.44 137 PHE A C 1
ATOM 1138 O O . PHE A 1 137 ? -1.395 7.096 -3.555 1.00 90.44 137 PHE A O 1
ATOM 1145 N N . THR A 1 138 ? -1.794 8.785 -2.149 1.00 90.94 138 THR A N 1
ATOM 1146 C CA . THR A 1 138 ? -2.353 9.654 -3.203 1.00 90.94 138 THR A CA 1
ATOM 1147 C C . THR A 1 138 ? -1.348 9.991 -4.299 1.00 90.94 138 THR A C 1
ATOM 1149 O O . THR A 1 138 ? -1.714 9.983 -5.472 1.00 90.94 138 THR A O 1
ATOM 1152 N N . VAL A 1 139 ? -0.085 10.232 -3.934 1.00 90.56 139 VAL A N 1
ATOM 1153 C CA . VAL A 1 139 ? 0.994 10.508 -4.891 1.00 90.56 139 VAL A CA 1
ATOM 1154 C C . VAL A 1 139 ? 1.269 9.276 -5.750 1.00 90.56 139 VAL A C 1
ATOM 1156 O O . VAL A 1 139 ? 1.362 9.396 -6.968 1.00 90.56 139 VAL A O 1
ATOM 1159 N N . PHE A 1 140 ? 1.322 8.091 -5.136 1.00 88.62 140 PHE A N 1
ATOM 1160 C CA . PHE A 1 140 ? 1.478 6.824 -5.846 1.00 88.62 140 PHE A CA 1
ATOM 1161 C C . PHE A 1 140 ? 0.333 6.582 -6.832 1.00 88.62 140 PHE A C 1
ATOM 1163 O O . PHE A 1 140 ? 0.588 6.285 -7.994 1.00 88.62 140 PHE A O 1
ATOM 1170 N N . ILE A 1 141 ? -0.921 6.739 -6.397 1.00 91.19 141 ILE A N 1
ATOM 1171 C CA . ILE A 1 141 ? -2.086 6.565 -7.270 1.00 91.19 141 ILE A CA 1
ATOM 1172 C C . ILE A 1 141 ? -2.043 7.571 -8.417 1.00 91.19 141 ILE A C 1
ATOM 1174 O O . ILE A 1 141 ? -2.172 7.173 -9.572 1.00 91.19 141 ILE A O 1
ATOM 1178 N N . TYR A 1 142 ? -1.807 8.849 -8.123 1.00 90.25 142 TYR A N 1
ATOM 1179 C CA . TYR A 1 142 ? -1.683 9.875 -9.151 1.00 90.25 142 TYR A CA 1
ATOM 1180 C C . TYR A 1 142 ? -0.611 9.499 -10.178 1.00 90.25 142 TYR A C 1
ATOM 1182 O O . TYR A 1 142 ? -0.943 9.351 -11.350 1.00 90.25 142 TYR A O 1
ATOM 1190 N N . ALA A 1 143 ? 0.623 9.234 -9.739 1.00 87.50 143 ALA A N 1
ATOM 1191 C CA . ALA A 1 143 ? 1.733 8.877 -10.620 1.00 87.50 143 ALA A CA 1
ATOM 1192 C C . ALA A 1 143 ? 1.472 7.584 -11.408 1.00 87.50 143 ALA A C 1
ATOM 1194 O O . ALA A 1 143 ? 1.787 7.509 -12.595 1.00 87.50 143 ALA A O 1
ATOM 1195 N N . ALA A 1 144 ? 0.840 6.583 -10.789 1.00 87.19 144 ALA A N 1
ATOM 1196 C CA . ALA A 1 144 ? 0.467 5.347 -11.466 1.00 87.19 144 ALA A CA 1
ATOM 1197 C C . ALA A 1 144 ? -0.528 5.600 -12.609 1.00 87.19 144 ALA A C 1
ATOM 1199 O O . ALA A 1 144 ? -0.425 4.962 -13.653 1.00 87.19 144 ALA A O 1
ATOM 1200 N N . PHE A 1 145 ? -1.476 6.530 -12.453 1.00 87.12 145 PHE A N 1
ATOM 1201 C CA . PHE A 1 145 ? -2.463 6.832 -13.494 1.00 87.12 145 PHE A CA 1
ATOM 1202 C C . PHE A 1 145 ? -1.976 7.847 -14.534 1.00 87.12 145 PHE A C 1
ATOM 1204 O O . PHE A 1 145 ? -2.314 7.699 -15.709 1.00 87.12 145 PHE A O 1
ATOM 1211 N N . THR A 1 146 ? -1.196 8.853 -14.137 1.00 87.69 146 THR A N 1
ATOM 1212 C CA . THR A 1 146 ? -0.720 9.923 -15.030 1.00 87.69 146 THR A CA 1
ATOM 1213 C C . THR A 1 146 ? 0.617 9.620 -15.693 1.00 87.69 146 THR A C 1
ATOM 1215 O O . THR A 1 146 ? 0.956 10.284 -16.669 1.00 87.69 146 THR A O 1
ATOM 1218 N N . GLN A 1 147 ? 1.361 8.624 -15.200 1.00 82.00 147 GLN A N 1
ATOM 1219 C CA . GLN A 1 147 ? 2.713 8.283 -15.661 1.00 82.00 147 GLN A CA 1
ATOM 1220 C C . GLN A 1 147 ? 3.698 9.454 -15.553 1.00 82.00 147 GLN A C 1
ATOM 1222 O O . GLN A 1 147 ? 4.628 9.560 -16.349 1.00 82.00 147 GLN A O 1
ATOM 1227 N N . THR A 1 148 ? 3.476 10.358 -14.599 1.00 85.19 148 THR A N 1
ATOM 1228 C CA . THR A 1 148 ? 4.378 11.485 -14.363 1.00 85.19 148 THR A CA 1
ATOM 1229 C C . THR A 1 148 ? 5.624 11.026 -13.628 1.00 85.19 148 THR A C 1
ATOM 1231 O O . THR A 1 148 ? 5.518 10.287 -12.645 1.00 85.19 148 THR A O 1
ATOM 1234 N N . ASP A 1 149 ? 6.777 11.538 -14.048 1.00 82.75 149 ASP A N 1
ATOM 1235 C CA . ASP A 1 149 ? 8.019 11.376 -13.305 1.00 82.75 149 ASP A CA 1
ATOM 1236 C C . ASP A 1 149 ? 7.859 11.971 -11.903 1.00 82.75 149 ASP A C 1
ATOM 1238 O O . ASP A 1 149 ? 7.377 13.093 -11.722 1.00 82.75 149 ASP A O 1
ATOM 1242 N N . LEU A 1 150 ? 8.211 11.179 -10.891 1.00 82.12 150 LEU A N 1
ATOM 1243 C CA . LEU A 1 150 ? 8.014 11.555 -9.494 1.00 82.12 150 LEU A CA 1
ATOM 1244 C C . LEU A 1 150 ? 9.053 12.562 -9.000 1.00 82.12 150 LEU A C 1
ATOM 1246 O O . LEU A 1 150 ? 8.822 13.128 -7.950 1.00 82.12 150 LEU A O 1
ATOM 1250 N N . ASP A 1 151 ? 10.154 12.787 -9.715 1.00 85.06 151 ASP A N 1
ATOM 1251 C CA . ASP A 1 151 ? 11.267 13.707 -9.421 1.00 85.06 151 ASP A CA 1
ATOM 1252 C C . ASP A 1 151 ? 11.288 14.306 -7.986 1.00 85.06 151 ASP A C 1
ATOM 1254 O O . ASP A 1 151 ? 11.713 13.643 -7.037 1.00 85.06 151 ASP A O 1
ATOM 1258 N N . LEU A 1 152 ? 10.736 15.508 -7.762 1.00 84.62 152 LEU A N 1
ATOM 1259 C CA . LEU A 1 152 ? 10.657 16.127 -6.424 1.00 84.62 152 LEU A CA 1
ATOM 1260 C C . LEU A 1 152 ? 9.622 15.462 -5.487 1.00 84.62 152 LEU A C 1
ATOM 1262 O O . LEU A 1 152 ? 9.816 15.380 -4.272 1.00 84.62 152 LEU A O 1
ATOM 1266 N N . ALA A 1 153 ? 8.511 14.974 -6.037 1.00 84.94 153 ALA A N 1
ATOM 1267 C CA . ALA A 1 153 ? 7.502 14.220 -5.297 1.00 84.94 153 ALA A CA 1
ATOM 1268 C C . ALA A 1 153 ? 8.040 12.882 -4.749 1.00 84.94 153 ALA A C 1
ATOM 1270 O O . ALA A 1 153 ? 7.500 12.388 -3.761 1.00 84.94 153 ALA A O 1
ATOM 1271 N N . ALA A 1 154 ? 9.121 12.325 -5.307 1.00 84.38 154 ALA A N 1
ATOM 1272 C CA . ALA A 1 154 ? 9.801 11.150 -4.765 1.00 84.38 154 ALA A CA 1
ATOM 1273 C C . ALA A 1 154 ? 10.463 11.457 -3.411 1.00 84.38 154 ALA A C 1
ATOM 1275 O O . ALA A 1 154 ? 10.371 10.650 -2.487 1.00 84.38 154 ALA A O 1
ATOM 1276 N N . LEU A 1 155 ? 11.061 12.647 -3.255 1.00 84.75 155 LEU A N 1
ATOM 1277 C CA . LEU A 1 155 ? 11.620 13.109 -1.975 1.00 84.75 155 LEU A CA 1
ATOM 1278 C C . LEU A 1 155 ? 10.522 13.298 -0.925 1.00 84.75 155 LEU A C 1
ATOM 1280 O O . LEU A 1 155 ? 10.675 12.890 0.230 1.00 84.75 155 LEU A O 1
ATOM 1284 N N . TRP A 1 156 ? 9.393 13.879 -1.337 1.00 86.31 156 TRP A N 1
ATOM 1285 C CA . TRP A 1 156 ? 8.209 14.002 -0.489 1.00 86.31 156 TRP A CA 1
ATOM 1286 C C . TRP A 1 156 ? 7.693 12.625 -0.057 1.00 86.31 156 TRP A C 1
ATOM 1288 O O . TRP A 1 156 ? 7.545 12.358 1.134 1.00 86.31 156 TRP A O 1
ATOM 1298 N N . PHE A 1 157 ? 7.494 11.721 -1.016 1.00 84.81 157 PHE A N 1
ATOM 1299 C CA . PHE A 1 157 ? 7.053 10.350 -0.782 1.00 84.81 157 PHE A CA 1
ATOM 1300 C C . PHE A 1 157 ? 7.987 9.607 0.185 1.00 84.81 157 PHE A C 1
ATOM 1302 O O . PHE A 1 157 ? 7.522 9.028 1.168 1.00 84.81 157 PHE A O 1
ATOM 1309 N N . GLY A 1 158 ? 9.303 9.695 -0.031 1.00 83.69 158 GLY A N 1
ATOM 1310 C CA . GLY A 1 158 ? 10.312 9.098 0.843 1.00 83.69 158 GLY A CA 1
ATOM 1311 C C . GLY A 1 158 ? 10.266 9.652 2.269 1.00 83.69 158 GLY A C 1
ATOM 1312 O O . GLY A 1 158 ? 10.301 8.880 3.224 1.00 83.69 158 GLY A O 1
ATOM 1313 N N . SER A 1 159 ? 10.105 10.968 2.430 1.00 85.50 159 SER A N 1
ATOM 1314 C CA . SER A 1 159 ? 10.026 11.610 3.752 1.00 85.50 159 SER A CA 1
ATOM 1315 C C . SER A 1 159 ? 8.824 11.116 4.567 1.00 85.50 159 SER A C 1
ATOM 1317 O O . SER A 1 159 ? 8.947 10.857 5.762 1.00 85.50 159 SER A O 1
ATOM 1319 N N . PHE A 1 160 ? 7.667 10.924 3.925 1.00 85.25 160 PHE A N 1
ATOM 1320 C CA . PHE A 1 160 ? 6.469 10.396 4.589 1.00 85.25 160 PHE A CA 1
ATOM 1321 C C . PHE A 1 160 ? 6.570 8.908 4.919 1.00 85.25 160 PHE A C 1
ATOM 1323 O O . PHE A 1 160 ? 6.092 8.490 5.974 1.00 85.25 160 PHE A O 1
ATOM 1330 N N . LEU A 1 161 ? 7.209 8.111 4.059 1.00 81.88 161 LEU A N 1
ATOM 1331 C CA . LEU A 1 161 ? 7.494 6.713 4.381 1.00 81.88 161 LEU A CA 1
ATOM 1332 C C . LEU A 1 161 ? 8.427 6.599 5.591 1.00 81.88 161 LEU A C 1
ATOM 1334 O O . LEU A 1 161 ? 8.174 5.782 6.470 1.00 81.88 161 LEU A O 1
ATOM 1338 N N . TRP A 1 162 ? 9.430 7.470 5.704 1.00 82.88 162 TRP A N 1
ATOM 1339 C CA . TRP A 1 162 ? 10.310 7.520 6.875 1.00 82.88 162 TRP A CA 1
ATOM 1340 C C . TRP A 1 162 ? 9.592 7.887 8.177 1.00 82.88 162 TRP A C 1
ATOM 1342 O O . TRP A 1 162 ? 10.025 7.466 9.247 1.00 82.88 162 TRP A O 1
ATOM 1352 N N . LEU A 1 163 ? 8.492 8.641 8.110 1.00 82.00 163 LEU A N 1
ATOM 1353 C CA . LEU A 1 163 ? 7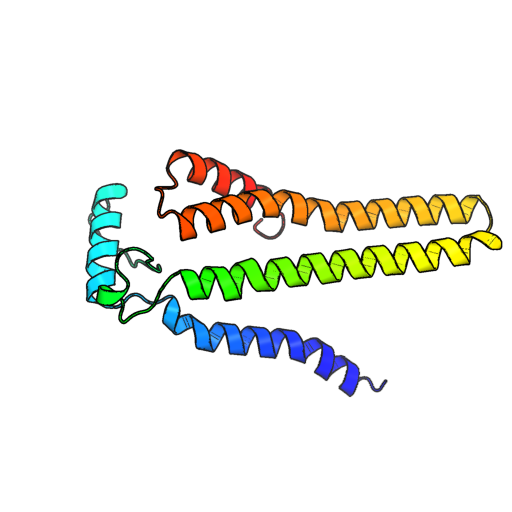.644 8.942 9.270 1.00 82.00 163 LEU A CA 1
ATOM 1354 C C . LEU A 1 163 ? 6.727 7.773 9.661 1.00 82.00 163 LEU A C 1
ATOM 1356 O O . LEU A 1 163 ? 6.088 7.831 10.714 1.00 82.00 163 LEU A O 1
ATOM 1360 N N . CYS A 1 164 ? 6.632 6.726 8.837 1.00 77.75 164 CYS A N 1
ATOM 1361 C CA . CYS A 1 164 ? 5.834 5.551 9.145 1.00 77.75 164 CYS A CA 1
ATOM 1362 C C . CYS A 1 164 ? 6.594 4.646 10.134 1.00 77.75 164 CYS A C 1
ATOM 1364 O O . CYS A 1 164 ? 7.615 4.067 9.762 1.00 77.75 164 CYS A O 1
ATOM 1366 N N . PRO A 1 165 ? 6.085 4.433 11.363 1.00 70.12 165 PRO A N 1
ATOM 1367 C CA . PRO A 1 165 ? 6.767 3.606 12.362 1.00 70.12 165 PRO A CA 1
ATOM 1368 C C . PRO A 1 165 ? 6.898 2.138 11.948 1.00 70.12 165 PRO A C 1
ATOM 1370 O O . PRO A 1 165 ? 7.652 1.400 12.553 1.00 70.12 165 PRO A O 1
ATOM 1373 N N . THR A 1 166 ? 6.123 1.687 10.956 1.00 63.41 166 THR A N 1
ATOM 1374 C CA . THR A 1 166 ? 6.187 0.316 10.429 1.00 63.41 166 THR A CA 1
ATOM 1375 C C . THR A 1 166 ? 7.416 0.086 9.546 1.00 63.41 166 THR A C 1
ATOM 1377 O O . THR A 1 166 ? 7.760 -1.062 9.284 1.00 63.41 166 THR A O 1
ATOM 1380 N N . ILE A 1 167 ? 8.040 1.161 9.057 1.00 56.91 167 ILE A N 1
ATOM 1381 C CA . ILE A 1 167 ? 9.210 1.115 8.168 1.00 56.91 167 ILE A CA 1
ATOM 1382 C C . ILE A 1 167 ? 10.522 1.281 8.960 1.00 56.91 167 ILE A C 1
ATOM 1384 O O . ILE A 1 167 ? 11.573 0.882 8.464 1.00 56.91 167 ILE A O 1
ATOM 1388 N N . GLN A 1 168 ? 10.455 1.832 10.180 1.00 52.91 168 GLN A N 1
ATOM 1389 C CA . GLN A 1 168 ? 11.574 1.964 11.124 1.00 52.91 168 GLN A CA 1
ATOM 1390 C C . GLN A 1 168 ? 11.759 0.689 11.952 1.00 52.91 168 GLN A C 1
ATOM 1392 O O . GLN A 1 168 ? 12.931 0.326 12.195 1.00 52.91 168 GLN A O 1
#

Sequence (168 aa):
WSNSKKLVISFMFPCVSFFVASTSFQEIFPSKEFEEIMTRMAREVYGIDHDVIVFGGTMRYPDLNYGRTLKYFAFFYAILPYSLAYTVVGFLIYKIRQHLHISWINVSEKTVRMQRAFFLMQLLQTALPMAILWSPFTVFIYAAFTQTDLDLAALWFGSFLWLCPTIQ

Organism: NCBI:txid1317129